Protein AF-A0A8W8IVG1-F1 (afdb_monomer_lite)

Structure (mmCIF, N/CA/C/O backbone):
data_AF-A0A8W8IVG1-F1
#
_entry.id   AF-A0A8W8IVG1-F1
#
loop_
_atom_site.group_PDB
_atom_site.id
_atom_site.type_symbol
_atom_site.label_atom_id
_atom_site.label_alt_id
_atom_site.label_comp_id
_atom_site.label_asym_id
_atom_site.label_entity_id
_atom_site.label_seq_id
_atom_site.pdbx_PDB_ins_code
_atom_site.Cartn_x
_atom_site.Cartn_y
_atom_site.Cartn_z
_atom_site.occupancy
_atom_site.B_iso_or_equiv
_atom_site.auth_seq_id
_atom_site.auth_comp_id
_atom_site.auth_asym_id
_atom_site.auth_atom_id
_atom_site.pdbx_PDB_model_num
ATOM 1 N N . GLY A 1 1 ? -0.019 6.894 -4.053 1.00 96.25 1 GLY A N 1
ATOM 2 C CA . GLY A 1 1 ? -1.453 6.599 -3.892 1.00 96.25 1 GLY A CA 1
ATOM 3 C C . GLY A 1 1 ? -1.809 6.572 -2.424 1.00 96.25 1 GLY A C 1
ATOM 4 O O . GLY A 1 1 ? -0.903 6.487 -1.601 1.00 96.25 1 GLY A O 1
ATOM 5 N N . ILE A 1 2 ? -3.100 6.654 -2.119 1.00 97.69 2 ILE A N 1
ATOM 6 C CA . ILE A 1 2 ? -3.646 6.646 -0.759 1.00 97.69 2 ILE A CA 1
ATOM 7 C C . ILE A 1 2 ? -4.943 5.828 -0.743 1.00 97.69 2 ILE A C 1
ATOM 9 O O . ILE A 1 2 ? -5.708 5.897 -1.705 1.00 97.69 2 ILE A O 1
ATOM 13 N N . CYS A 1 3 ? -5.183 5.063 0.317 1.00 97.81 3 CYS A N 1
ATOM 14 C CA . CYS A 1 3 ? -6.478 4.441 0.600 1.00 97.81 3 CYS A CA 1
ATOM 15 C C . CYS A 1 3 ? -6.685 4.316 2.114 1.00 97.81 3 CYS A C 1
ATOM 17 O O . CYS A 1 3 ? -5.770 4.593 2.889 1.00 97.81 3 CYS A O 1
ATOM 19 N N . THR A 1 4 ? -7.866 3.873 2.535 1.00 96.94 4 THR A N 1
ATOM 20 C CA . THR A 1 4 ? -8.169 3.581 3.941 1.00 96.94 4 THR A CA 1
ATOM 21 C C . THR A 1 4 ? -8.599 2.133 4.110 1.00 96.94 4 THR A C 1
ATOM 23 O O . THR A 1 4 ? -9.186 1.559 3.193 1.00 96.94 4 THR A O 1
ATOM 26 N N . ASP A 1 5 ? -8.327 1.545 5.272 1.00 94.88 5 ASP A N 1
ATOM 27 C CA . ASP A 1 5 ? -8.946 0.279 5.669 1.00 94.88 5 ASP A CA 1
ATOM 28 C C . ASP A 1 5 ? -10.345 0.484 6.287 1.00 94.88 5 ASP A C 1
ATOM 30 O O . ASP A 1 5 ? -10.859 1.603 6.361 1.00 94.88 5 ASP A O 1
ATOM 34 N N . LYS A 1 6 ? -10.978 -0.609 6.735 1.00 92.88 6 LYS A N 1
ATOM 35 C CA . LYS A 1 6 ? -12.332 -0.589 7.318 1.00 92.88 6 LYS A CA 1
ATOM 36 C C . LYS A 1 6 ? -12.428 0.117 8.675 1.00 92.88 6 LYS A C 1
ATOM 38 O O . LYS A 1 6 ? -13.535 0.455 9.080 1.00 92.88 6 LYS A O 1
ATOM 43 N N . VAL A 1 7 ? -11.314 0.308 9.385 1.00 92.75 7 VAL A N 1
ATOM 44 C CA . VAL A 1 7 ? -11.287 0.987 10.694 1.00 92.75 7 VAL A CA 1
ATOM 45 C C . VAL A 1 7 ? -10.750 2.419 10.599 1.00 92.75 7 VAL A C 1
ATOM 47 O O . VAL A 1 7 ? -10.695 3.116 11.607 1.00 92.75 7 VAL A O 1
ATOM 50 N N . GLY A 1 8 ? -10.407 2.875 9.392 1.00 94.81 8 GLY A N 1
ATOM 51 C CA . GLY A 1 8 ? -9.988 4.245 9.111 1.00 94.81 8 GLY A CA 1
ATOM 52 C C . GLY A 1 8 ? -8.476 4.465 9.110 1.00 94.81 8 GLY A C 1
ATOM 53 O O . GLY A 1 8 ? -8.051 5.610 8.990 1.00 94.81 8 GLY A O 1
ATOM 54 N N . ASN A 1 9 ? -7.655 3.413 9.200 1.00 96.94 9 ASN A N 1
ATOM 55 C CA . ASN A 1 9 ? -6.211 3.572 9.036 1.00 96.94 9 ASN A CA 1
ATOM 56 C C . ASN A 1 9 ? -5.902 4.023 7.609 1.00 96.94 9 ASN A C 1
ATOM 58 O O . ASN A 1 9 ? -6.422 3.457 6.643 1.00 96.94 9 ASN A O 1
ATOM 62 N N . ILE A 1 10 ? -5.017 5.005 7.471 1.00 97.94 10 ILE A N 1
ATOM 63 C CA . ILE A 1 10 ? -4.630 5.576 6.183 1.00 97.94 10 ILE A CA 1
ATOM 64 C C . ILE A 1 10 ? -3.381 4.851 5.681 1.00 97.94 10 ILE A C 1
ATOM 66 O O . ILE A 1 10 ? -2.352 4.823 6.353 1.00 97.94 10 ILE A O 1
ATOM 70 N N . LEU A 1 11 ? -3.444 4.288 4.476 1.00 97.69 11 LEU A N 1
ATOM 71 C CA . LEU A 1 11 ? -2.314 3.637 3.821 1.00 97.69 11 LEU A CA 1
ATOM 72 C C . LEU A 1 11 ? -1.783 4.515 2.684 1.00 97.69 11 LEU A C 1
ATOM 74 O O . LEU A 1 11 ? -2.547 4.918 1.807 1.00 97.69 11 LEU A O 1
ATOM 78 N N . VAL A 1 12 ? -0.476 4.789 2.665 1.00 98.12 12 VAL A N 1
ATOM 79 C CA . VAL A 1 12 ? 0.150 5.722 1.708 1.00 98.12 12 VAL A CA 1
ATOM 80 C C . VAL A 1 12 ? 1.340 5.076 1.002 1.00 98.12 12 VAL A C 1
ATOM 82 O O . VAL A 1 12 ? 2.231 4.529 1.653 1.00 98.12 12 VAL A O 1
ATOM 85 N N . CYS A 1 13 ? 1.397 5.173 -0.332 1.00 97.56 13 CYS A N 1
ATOM 86 C CA . CYS A 1 13 ? 2.617 4.842 -1.076 1.00 97.56 13 CYS A CA 1
ATOM 87 C C . CYS A 1 13 ? 3.688 5.912 -0.857 1.00 97.56 13 CYS A C 1
ATOM 89 O O . CYS A 1 13 ? 3.485 7.072 -1.213 1.00 97.56 13 CYS A O 1
ATOM 91 N N . ASP A 1 14 ? 4.860 5.487 -0.410 1.00 95.81 14 ASP A N 1
ATOM 92 C CA . ASP A 1 14 ? 6.094 6.258 -0.409 1.00 95.81 14 ASP A CA 1
ATOM 93 C C . ASP A 1 14 ? 7.040 5.662 -1.456 1.00 95.81 14 ASP A C 1
ATOM 95 O O . ASP A 1 14 ? 7.624 4.591 -1.270 1.00 95.81 14 ASP A O 1
ATOM 99 N N . ASN A 1 15 ? 7.157 6.345 -2.592 1.00 92.81 15 ASN A N 1
ATOM 100 C CA . ASN A 1 15 ? 7.971 5.913 -3.725 1.00 92.81 15 ASN A CA 1
ATOM 101 C C . ASN A 1 15 ? 9.407 6.465 -3.694 1.00 92.81 15 ASN A C 1
ATOM 103 O O . ASN A 1 15 ? 10.094 6.411 -4.714 1.00 92.81 15 ASN A O 1
ATOM 107 N N . GLN A 1 16 ? 9.876 6.964 -2.544 1.00 89.19 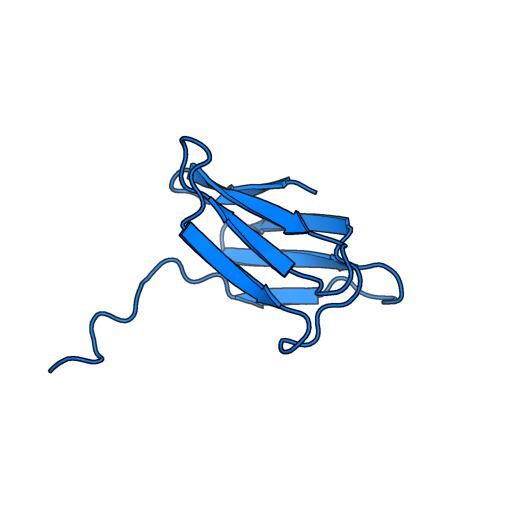16 GLN A N 1
ATOM 108 C CA . GLN A 1 16 ? 11.266 7.388 -2.360 1.00 89.19 16 GLN A CA 1
ATOM 109 C C . GLN A 1 16 ? 12.228 6.192 -2.321 1.00 89.19 16 GLN A C 1
ATOM 111 O O . GLN A 1 16 ? 11.806 5.041 -2.359 1.00 89.19 16 GLN A O 1
ATOM 116 N N . CYS A 1 17 ? 13.536 6.438 -2.180 1.00 83.94 17 CYS A N 1
ATOM 117 C CA . CYS A 1 17 ? 14.615 5.439 -2.298 1.00 83.94 17 CYS A CA 1
ATOM 118 C C . CYS A 1 17 ? 14.441 4.128 -1.501 1.00 83.94 17 CYS A C 1
ATOM 120 O O . CYS A 1 17 ? 15.133 3.145 -1.769 1.00 83.94 17 CYS A O 1
ATOM 122 N N . LYS A 1 18 ? 13.580 4.113 -0.480 1.00 89.25 18 LYS A N 1
ATOM 123 C CA . LYS A 1 18 ? 13.332 2.952 0.381 1.00 89.25 18 LYS A CA 1
ATOM 124 C C . LYS A 1 18 ? 12.044 2.193 0.072 1.00 89.25 18 LYS A C 1
ATOM 126 O O . LYS A 1 18 ? 11.855 1.172 0.718 1.00 89.25 18 LYS A O 1
ATOM 131 N N . TYR A 1 19 ? 11.228 2.676 -0.871 1.00 95.50 19 TYR A N 1
ATOM 132 C CA . TYR A 1 19 ? 9.938 2.133 -1.319 1.00 95.50 19 TYR A CA 1
ATOM 133 C C . TYR A 1 19 ? 9.111 1.539 -0.183 1.00 95.50 19 TYR A C 1
ATOM 135 O O . TYR A 1 19 ? 9.339 0.406 0.230 1.00 95.50 19 TYR A O 1
ATOM 143 N N . ARG A 1 20 ? 8.151 2.297 0.341 1.00 97.06 20 ARG A N 1
ATOM 144 C CA . ARG A 1 20 ? 7.386 1.882 1.519 1.00 97.06 20 ARG A CA 1
ATOM 145 C C . ARG A 1 20 ? 5.897 2.075 1.327 1.00 97.06 20 ARG A C 1
ATOM 147 O O . ARG A 1 20 ? 5.463 2.932 0.564 1.00 97.06 20 ARG A O 1
ATOM 154 N N . ILE A 1 21 ? 5.127 1.304 2.081 1.00 97.56 21 ILE A N 1
ATOM 155 C CA . ILE A 1 21 ? 3.725 1.598 2.360 1.00 97.56 21 ILE A CA 1
ATOM 156 C C . ILE A 1 21 ? 3.645 2.038 3.817 1.00 97.56 21 ILE A C 1
ATOM 158 O O . ILE A 1 21 ? 3.948 1.260 4.722 1.00 97.56 21 ILE A O 1
ATOM 162 N N . HIS A 1 22 ? 3.294 3.300 4.041 1.00 97.12 22 HIS A N 1
ATOM 163 C CA . HIS A 1 22 ? 3.075 3.844 5.380 1.00 97.12 22 HIS A CA 1
ATOM 164 C C . HIS A 1 22 ? 1.663 3.505 5.830 1.00 97.12 22 HIS A C 1
ATOM 166 O O . HIS A 1 22 ? 0.743 3.517 5.015 1.00 97.12 22 HIS A O 1
ATOM 172 N N . MET A 1 23 ? 1.506 3.243 7.121 1.00 97.19 23 MET A N 1
ATOM 173 C CA . MET A 1 23 ? 0.222 3.172 7.795 1.00 97.19 23 MET A CA 1
ATOM 174 C C . MET A 1 23 ? 0.163 4.298 8.820 1.00 97.19 23 MET A C 1
ATOM 176 O O . MET A 1 23 ? 1.051 4.415 9.669 1.00 97.19 23 MET A O 1
ATOM 180 N N . LEU A 1 24 ? -0.872 5.117 8.713 1.00 97.81 24 LEU A N 1
ATOM 181 C CA . LEU A 1 24 ? -1.189 6.196 9.633 1.00 97.81 24 LEU A CA 1
ATOM 182 C C . LEU A 1 24 ? -2.516 5.879 10.324 1.00 97.81 24 LEU A C 1
ATOM 184 O O . LEU A 1 24 ? -3.330 5.118 9.791 1.00 97.81 24 LEU A O 1
ATOM 188 N N . ASP A 1 25 ? -2.730 6.464 11.491 1.00 97.00 25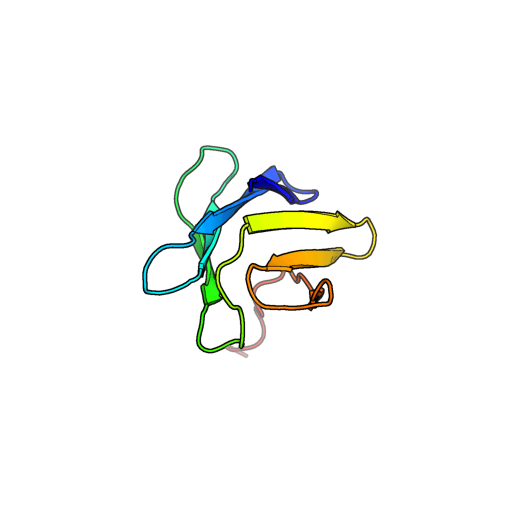 ASP A N 1
ATOM 189 C CA . ASP A 1 25 ? -4.040 6.460 12.131 1.00 97.00 25 ASP A CA 1
ATOM 190 C C . ASP A 1 25 ? -5.016 7.410 11.397 1.00 97.00 25 ASP A C 1
ATOM 192 O O . ASP A 1 25 ? -4.612 8.099 10.448 1.00 97.00 25 ASP A O 1
ATOM 196 N N . PRO A 1 26 ? -6.305 7.448 11.786 1.00 97.12 26 PR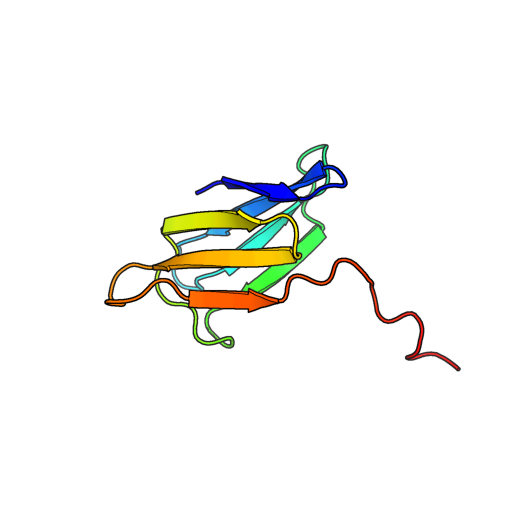O A N 1
ATOM 197 C CA . PRO A 1 26 ? -7.285 8.333 11.156 1.00 97.12 26 PRO A CA 1
ATOM 198 C C . PRO A 1 26 ? -6.948 9.830 11.246 1.00 97.12 26 PRO A C 1
ATOM 200 O O . PRO A 1 26 ? -7.411 10.601 10.406 1.00 97.12 26 PRO A O 1
ATOM 203 N N . ASP A 1 27 ? -6.127 10.238 12.218 1.00 97.62 27 ASP A N 1
ATOM 204 C CA . ASP A 1 27 ? -5.673 11.621 12.398 1.00 97.62 27 ASP A CA 1
ATOM 205 C C . ASP A 1 27 ? -4.402 11.933 11.579 1.00 97.62 27 ASP A C 1
ATOM 207 O O . ASP A 1 27 ? -3.903 13.062 11.577 1.00 97.62 27 ASP A O 1
ATOM 211 N N . GLY A 1 28 ? -3.879 10.951 10.838 1.00 97.25 28 GLY A N 1
ATOM 212 C CA . GLY A 1 28 ? -2.688 11.084 10.003 1.00 97.25 28 GLY A CA 1
ATOM 213 C C . GLY A 1 28 ? -1.372 10.917 10.765 1.00 97.25 28 GLY A C 1
ATOM 214 O O . GLY A 1 28 ? -0.306 11.184 10.202 1.00 97.25 28 GLY A O 1
ATOM 215 N N . VAL A 1 29 ? -1.406 10.457 12.017 1.00 98.19 29 VAL A N 1
ATOM 216 C CA . VAL A 1 29 ? -0.202 10.155 12.795 1.00 98.19 29 VAL A CA 1
ATOM 217 C C . VAL A 1 29 ? 0.408 8.852 12.298 1.00 98.19 29 VAL A C 1
ATOM 219 O O . VAL A 1 29 ? -0.268 7.842 12.120 1.00 98.19 29 VAL A O 1
ATOM 222 N N . PHE A 1 30 ? 1.722 8.859 12.084 1.00 97.25 30 PHE A N 1
ATOM 223 C CA . PHE A 1 30 ? 2.450 7.671 11.659 1.00 97.25 30 PHE A CA 1
ATOM 224 C C . PHE A 1 30 ? 2.369 6.546 12.699 1.00 97.25 30 PHE A C 1
ATOM 226 O O . PHE A 1 30 ? 2.780 6.727 13.843 1.00 97.25 30 PHE A O 1
ATOM 233 N N . LEU A 1 31 ? 1.912 5.366 12.268 1.00 95.62 31 LEU A N 1
ATOM 234 C CA . LEU A 1 31 ? 1.867 4.160 13.094 1.00 95.62 31 LEU A CA 1
ATOM 235 C C . LEU A 1 31 ? 3.049 3.238 12.797 1.00 95.62 31 LEU A C 1
ATOM 237 O O . LEU A 1 31 ? 3.809 2.880 13.695 1.00 95.62 31 LEU A O 1
ATOM 241 N N . ARG A 1 32 ? 3.193 2.812 11.537 1.00 95.31 32 ARG A N 1
ATOM 242 C CA . ARG A 1 32 ? 4.251 1.882 11.111 1.00 95.31 32 ARG A CA 1
ATOM 243 C C . ARG A 1 32 ? 4.427 1.851 9.599 1.00 95.31 32 ARG A C 1
ATOM 245 O O . ARG A 1 32 ? 3.556 2.271 8.840 1.00 95.31 32 ARG A O 1
ATOM 252 N N . PHE A 1 33 ? 5.533 1.261 9.155 1.00 95.19 33 PHE A N 1
ATOM 253 C CA . PHE A 1 33 ? 5.642 0.764 7.786 1.00 95.19 33 PHE A CA 1
ATOM 254 C C . PHE A 1 33 ? 4.952 -0.595 7.693 1.00 95.19 33 PHE A C 1
ATOM 256 O O . PHE A 1 33 ? 5.217 -1.481 8.501 1.00 95.19 33 PHE A O 1
ATOM 263 N N . LEU A 1 34 ? 4.053 -0.737 6.726 1.00 94.81 34 LEU A N 1
ATOM 264 C CA . LEU A 1 34 ? 3.331 -1.979 6.469 1.00 94.81 34 LEU A CA 1
ATOM 265 C C . LEU A 1 34 ? 4.109 -2.900 5.526 1.00 94.81 34 LEU A C 1
ATOM 267 O O . LEU A 1 34 ? 4.150 -4.104 5.741 1.00 94.81 34 LEU A O 1
ATOM 271 N N . LEU A 1 35 ? 4.697 -2.316 4.481 1.00 95.81 35 LEU A N 1
ATOM 272 C CA . LEU A 1 35 ? 5.553 -2.985 3.505 1.00 95.81 35 LEU A CA 1
ATOM 273 C C . LEU A 1 35 ? 6.739 -2.080 3.179 1.00 95.81 35 LEU A C 1
ATOM 275 O O . LEU A 1 35 ? 6.651 -0.849 3.264 1.00 95.81 35 LEU A O 1
ATOM 279 N N . SER A 1 36 ? 7.828 -2.695 2.755 1.00 95.06 36 SER A N 1
ATOM 280 C CA . SER A 1 36 ? 9.087 -2.060 2.400 1.00 95.06 36 SER A CA 1
ATOM 281 C C . SER A 1 36 ? 9.715 -2.736 1.183 1.00 95.06 36 SER A C 1
ATOM 283 O O . SER A 1 36 ? 9.289 -3.815 0.770 1.00 95.06 36 SER A O 1
ATOM 285 N N . LYS A 1 37 ? 10.770 -2.137 0.620 1.00 94.44 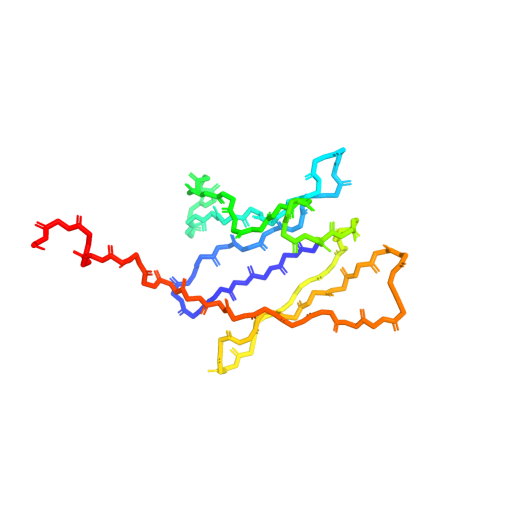37 LYS A N 1
ATOM 286 C CA . LYS A 1 37 ? 11.563 -2.748 -0.457 1.00 94.44 37 LYS A CA 1
ATOM 287 C C . LYS A 1 37 ? 12.000 -4.190 -0.147 1.00 94.44 37 LYS A C 1
ATOM 289 O O . LYS A 1 37 ? 12.096 -4.992 -1.074 1.00 94.44 37 LYS A O 1
ATOM 294 N N . ASP A 1 38 ? 12.229 -4.515 1.124 1.00 94.38 38 ASP A N 1
ATOM 295 C CA . ASP A 1 38 ? 12.661 -5.849 1.557 1.00 94.38 38 ASP A CA 1
ATOM 296 C C . ASP A 1 38 ? 11.536 -6.896 1.422 1.00 94.38 38 ASP A C 1
ATOM 298 O O . ASP A 1 38 ? 11.814 -8.075 1.222 1.00 94.38 38 ASP A O 1
ATOM 302 N N . ASP A 1 39 ? 10.272 -6.458 1.384 1.00 94.00 39 ASP A N 1
ATOM 303 C CA . ASP A 1 39 ? 9.089 -7.276 1.067 1.00 94.00 39 ASP A CA 1
ATOM 304 C C . ASP A 1 39 ? 8.867 -7.433 -0.452 1.00 94.00 39 ASP A C 1
ATOM 306 O O . ASP A 1 39 ? 7.827 -7.909 -0.914 1.00 94.00 39 ASP A O 1
ATOM 310 N N . GLY A 1 40 ? 9.833 -6.993 -1.264 1.00 93.00 40 GLY A N 1
ATOM 311 C CA . GLY A 1 40 ? 9.808 -7.133 -2.716 1.00 93.00 40 GLY A CA 1
ATOM 312 C C . GLY A 1 40 ? 8.924 -6.116 -3.440 1.00 93.00 40 GLY A C 1
ATOM 313 O O . GLY A 1 40 ? 8.593 -6.335 -4.613 1.00 93.00 40 GLY A O 1
ATOM 314 N N . ILE A 1 41 ? 8.531 -5.011 -2.791 1.00 95.06 41 ILE A N 1
ATOM 315 C CA . ILE A 1 41 ? 7.837 -3.919 -3.488 1.00 95.06 41 ILE A CA 1
ATOM 316 C C . ILE A 1 41 ? 8.812 -3.031 -4.267 1.00 95.06 41 ILE A C 1
ATOM 318 O O . ILE A 1 41 ? 9.939 -2.774 -3.839 1.00 95.06 41 ILE A O 1
ATOM 322 N N . LEU A 1 42 ? 8.358 -2.537 -5.417 1.00 95.31 42 LEU A N 1
ATOM 323 C CA . LEU A 1 42 ? 9.145 -1.708 -6.325 1.00 95.31 42 LEU A CA 1
ATOM 324 C C . LEU A 1 42 ? 8.349 -0.466 -6.713 1.00 95.31 42 LEU A C 1
ATOM 326 O O . LEU A 1 42 ? 7.307 -0.590 -7.340 1.00 95.31 42 LEU A O 1
ATOM 330 N N . GLU A 1 43 ? 8.832 0.721 -6.342 1.00 95.69 43 GLU A N 1
ATOM 331 C CA . GLU A 1 43 ? 8.259 2.004 -6.784 1.00 95.69 43 GLU A CA 1
ATOM 332 C C . GLU A 1 43 ? 6.715 2.051 -6.716 1.00 95.69 43 GLU A C 1
ATOM 334 O O . GLU A 1 43 ? 6.045 2.173 -7.748 1.00 95.69 43 GLU A O 1
ATOM 339 N N . PRO A 1 44 ? 6.125 1.905 -5.514 1.00 97.12 44 PRO A N 1
ATOM 340 C CA . PRO A 1 44 ? 4.677 1.831 -5.348 1.00 97.12 44 PRO A CA 1
ATOM 341 C C . PRO A 1 44 ? 4.007 3.138 -5.791 1.00 97.12 44 PRO A C 1
ATOM 343 O O . PRO A 1 44 ? 4.394 4.221 -5.356 1.00 97.12 44 PRO A O 1
ATOM 346 N N . LEU A 1 45 ? 2.983 3.052 -6.641 1.00 96.81 45 LEU A N 1
ATOM 347 C CA . LEU A 1 45 ? 2.304 4.226 -7.207 1.00 96.81 45 LEU A CA 1
ATOM 348 C C . LEU A 1 45 ? 0.868 4.380 -6.701 1.00 96.81 45 LEU A C 1
ATOM 350 O O . LEU A 1 45 ? 0.424 5.495 -6.410 1.00 96.81 45 LEU A O 1
ATOM 354 N N . GLY A 1 46 ? 0.145 3.272 -6.565 1.00 97.31 46 GLY A N 1
ATOM 355 C CA . GLY A 1 46 ? -1.261 3.247 -6.176 1.00 97.31 46 GLY A CA 1
ATOM 356 C C . GLY A 1 46 ? -1.602 1.980 -5.410 1.00 97.31 46 GLY A C 1
ATOM 357 O O . GLY A 1 46 ? -0.967 0.947 -5.616 1.00 97.31 46 GLY A O 1
ATOM 358 N N . LEU A 1 47 ? -2.596 2.077 -4.532 1.00 98.00 47 LEU A N 1
ATOM 359 C CA . LEU A 1 47 ? -3.076 0.957 -3.740 1.00 98.00 47 LEU A CA 1
ATOM 360 C C . LEU A 1 47 ? -4.583 1.052 -3.497 1.00 98.00 47 LEU A C 1
ATOM 362 O O . LEU A 1 47 ? -5.135 2.152 -3.472 1.00 98.00 47 LEU A O 1
ATOM 366 N N . CYS A 1 48 ? -5.2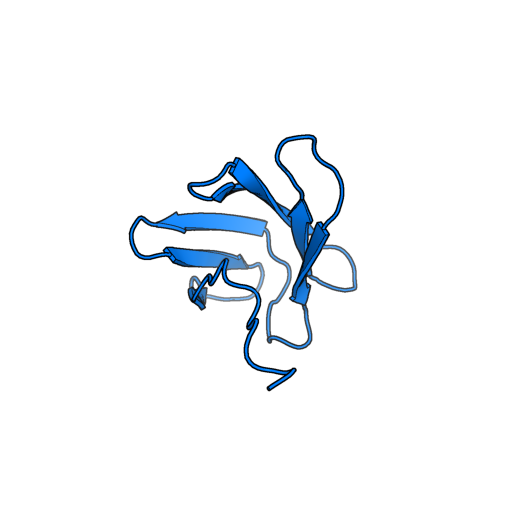18 -0.095 -3.287 1.00 97.75 48 CYS A N 1
ATOM 367 C CA . CYS A 1 48 ? -6.551 -0.193 -2.705 1.00 97.75 48 CYS A CA 1
ATOM 368 C C . CYS A 1 48 ? -6.658 -1.457 -1.848 1.00 97.75 48 CYS A C 1
ATOM 370 O O . CYS A 1 48 ? -5.874 -2.397 -2.002 1.00 97.75 48 CYS A O 1
ATOM 372 N N . ILE A 1 49 ? -7.629 -1.469 -0.941 1.00 97.00 49 ILE A N 1
ATOM 373 C CA . ILE A 1 49 ? -7.977 -2.638 -0.143 1.00 97.00 49 ILE A CA 1
ATOM 374 C C . ILE A 1 49 ? -9.378 -3.111 -0.527 1.00 97.00 49 ILE A C 1
ATOM 376 O O . ILE A 1 49 ? -10.267 -2.288 -0.742 1.00 97.00 49 ILE A O 1
ATOM 380 N N . ASP A 1 50 ? -9.562 -4.423 -0.647 1.00 95.69 50 ASP A N 1
ATOM 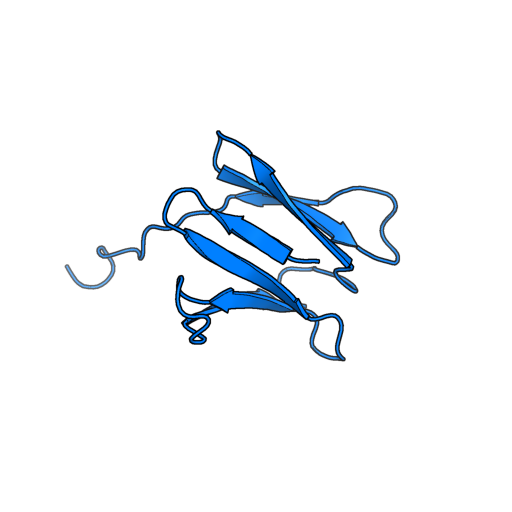381 C CA . ASP A 1 50 ? -10.878 -5.017 -0.885 1.00 95.69 50 ASP A CA 1
ATOM 382 C C . ASP A 1 50 ? -11.546 -5.512 0.406 1.00 95.69 50 ASP A C 1
ATOM 384 O O . ASP A 1 50 ? -10.967 -5.509 1.495 1.00 95.69 50 ASP A O 1
ATOM 388 N N . ASP A 1 51 ? -12.788 -5.981 0.284 1.00 93.44 51 ASP A N 1
ATOM 389 C CA . ASP A 1 51 ? -13.566 -6.456 1.425 1.00 93.44 51 ASP A CA 1
ATOM 390 C C . ASP A 1 51 ? -13.016 -7.715 2.102 1.00 93.44 51 ASP A C 1
ATOM 392 O O . ASP A 1 51 ? -13.390 -8.004 3.243 1.00 93.44 51 ASP A O 1
ATOM 396 N N . CYS A 1 52 ? -12.113 -8.429 1.431 1.00 93.69 52 CYS A N 1
ATOM 397 C CA . CYS A 1 52 ? -11.442 -9.627 1.918 1.00 93.69 52 CYS A CA 1
ATOM 398 C C . CYS A 1 52 ? -10.055 -9.324 2.510 1.00 93.69 52 CYS A C 1
ATOM 400 O O . CYS A 1 52 ? -9.258 -10.252 2.709 1.00 93.69 52 CYS A O 1
ATOM 402 N N . ASN A 1 53 ? -9.757 -8.049 2.781 1.00 92.50 53 ASN A N 1
ATOM 403 C CA . ASN A 1 53 ? -8.469 -7.566 3.267 1.00 92.50 53 ASN A CA 1
ATOM 404 C C . ASN A 1 53 ? -7.289 -7.955 2.356 1.00 92.50 53 ASN A C 1
ATOM 406 O O . ASN A 1 53 ? -6.194 -8.278 2.827 1.00 92.50 53 ASN A O 1
ATOM 410 N N . ASN A 1 54 ? -7.495 -7.966 1.040 1.00 96.38 54 ASN A N 1
ATOM 411 C CA . ASN A 1 54 ? -6.379 -7.969 0.106 1.00 96.38 54 ASN A CA 1
ATOM 412 C C . ASN A 1 54 ? -5.956 -6.530 -0.177 1.00 96.38 54 ASN A C 1
ATOM 414 O O . ASN A 1 54 ? -6.773 -5.704 -0.581 1.00 96.38 54 ASN A O 1
ATOM 418 N N . LEU A 1 55 ? -4.669 -6.254 -0.000 1.00 97.25 55 LEU A N 1
ATOM 419 C CA . LEU A 1 55 ? -4.024 -5.023 -0.424 1.00 97.25 55 LEU A CA 1
ATOM 420 C C . LEU A 1 55 ? -3.498 -5.205 -1.849 1.00 97.25 55 LEU A C 1
ATOM 422 O O . LEU A 1 55 ? -2.531 -5.935 -2.079 1.00 97.25 55 LEU A O 1
ATOM 426 N N . TRP A 1 56 ? -4.128 -4.518 -2.793 1.00 98.31 56 TRP A N 1
ATOM 427 C CA . TRP A 1 56 ? -3.744 -4.485 -4.198 1.00 98.31 56 TRP A CA 1
ATOM 428 C C . TRP A 1 56 ? -2.771 -3.336 -4.423 1.00 98.31 56 TRP A C 1
ATOM 430 O O . TRP A 1 56 ? -3.057 -2.202 -4.039 1.00 98.31 56 TRP A O 1
ATOM 440 N N . LEU A 1 57 ? -1.624 -3.615 -5.041 1.00 98.25 57 LEU A N 1
ATOM 441 C CA . LEU A 1 57 ? -0.537 -2.651 -5.176 1.00 98.25 57 LEU A CA 1
ATOM 442 C C . LEU A 1 57 ? -0.050 -2.529 -6.624 1.00 98.25 57 LEU A C 1
ATOM 444 O O . LEU A 1 57 ? 0.567 -3.446 -7.179 1.00 98.25 57 LEU A O 1
ATOM 448 N N . GLY A 1 58 ? -0.274 -1.348 -7.201 1.00 98.06 58 GLY A N 1
ATOM 449 C CA . GLY A 1 58 ? 0.302 -0.921 -8.472 1.00 98.06 58 GLY A CA 1
ATOM 450 C C . GLY A 1 58 ? 1.716 -0.373 -8.279 1.00 98.06 58 GLY A C 1
ATOM 451 O O . GLY A 1 58 ? 1.960 0.464 -7.406 1.00 98.06 58 GLY A O 1
ATOM 452 N N . GLN A 1 59 ? 2.651 -0.845 -9.098 1.00 96.69 59 GLN A N 1
ATOM 453 C CA . GLN A 1 59 ? 4.089 -0.615 -8.953 1.00 96.69 59 GLN A CA 1
ATOM 454 C C . GLN A 1 59 ? 4.701 -0.267 -10.303 1.00 96.69 59 GLN A C 1
ATOM 456 O O . GLN A 1 59 ? 4.385 -0.907 -11.307 1.00 96.69 59 GLN A O 1
ATOM 461 N N . ARG A 1 60 ? 5.595 0.724 -10.339 1.00 95.38 60 ARG A N 1
ATOM 462 C CA . ARG A 1 60 ? 6.365 0.998 -11.556 1.00 95.38 60 ARG A CA 1
ATOM 463 C C . ARG A 1 60 ? 7.395 -0.115 -11.760 1.00 95.38 60 ARG A C 1
ATOM 465 O O . ARG A 1 60 ? 8.019 -0.577 -10.811 1.00 95.38 60 ARG A O 1
ATOM 472 N N . GLY A 1 61 ? 7.551 -0.566 -13.003 1.00 89.62 61 GLY A N 1
ATOM 473 C CA . GLY A 1 61 ? 8.499 -1.629 -13.354 1.00 89.62 61 GLY A CA 1
ATOM 474 C C . GLY A 1 61 ? 8.006 -3.057 -13.099 1.00 89.62 61 GLY A C 1
ATOM 475 O O . GLY A 1 61 ? 8.764 -3.993 -13.334 1.00 89.62 61 GLY A O 1
ATOM 476 N N . LYS A 1 62 ? 6.753 -3.248 -12.661 1.00 93.19 62 LYS A N 1
ATOM 477 C CA . LYS A 1 62 ? 6.084 -4.558 -12.675 1.00 93.19 62 LYS A CA 1
ATOM 478 C C . LYS A 1 62 ? 4.967 -4.571 -13.712 1.00 93.19 62 LYS A C 1
ATOM 480 O O . LYS A 1 62 ? 4.238 -3.596 -13.857 1.00 93.19 62 LYS A O 1
ATOM 485 N N . GLU A 1 63 ? 4.821 -5.699 -14.399 1.00 94.50 63 GLU A N 1
ATOM 486 C CA . GLU A 1 63 ? 3.773 -5.914 -15.411 1.00 94.50 63 GLU A CA 1
ATOM 487 C C . GLU A 1 63 ? 2.436 -6.365 -14.800 1.00 94.50 63 GLU A C 1
ATOM 489 O O . GLU A 1 63 ? 1.422 -6.441 -15.487 1.00 94.50 63 GLU A O 1
ATOM 494 N N . PHE A 1 64 ? 2.422 -6.660 -13.498 1.00 94.38 64 PHE A N 1
ATOM 495 C CA . PHE A 1 64 ? 1.261 -7.155 -12.770 1.00 94.38 64 PHE A CA 1
ATOM 496 C C . PHE A 1 64 ? 1.015 -6.360 -11.486 1.00 94.38 64 PHE A C 1
ATOM 498 O O . PHE A 1 64 ? 1.929 -5.793 -10.879 1.00 94.38 64 PHE A O 1
ATOM 505 N N . VAL A 1 65 ? -0.239 -6.375 -11.037 1.00 97.12 65 VAL A N 1
ATOM 506 C CA . VAL A 1 65 ? -0.637 -5.862 -9.724 1.00 97.12 65 VAL A CA 1
ATOM 507 C C . VAL A 1 65 ? -0.273 -6.904 -8.671 1.00 97.12 65 VAL A C 1
ATOM 509 O O . VAL A 1 65 ? -0.639 -8.071 -8.793 1.00 97.12 65 VAL A O 1
ATOM 512 N N . SER A 1 66 ? 0.476 -6.503 -7.643 1.00 97.06 66 SER A N 1
ATOM 513 C CA . SER A 1 66 ? 0.786 -7.398 -6.521 1.00 97.06 66 SER A CA 1
ATOM 514 C C . SER A 1 66 ? -0.362 -7.410 -5.518 1.00 97.06 66 SER A C 1
ATOM 516 O O . SER A 1 66 ? -1.020 -6.389 -5.325 1.00 97.06 66 SER A O 1
ATOM 518 N N . VAL A 1 67 ? -0.567 -8.551 -4.864 1.00 97.25 67 VAL A N 1
ATOM 519 C CA . VAL A 1 67 ? -1.609 -8.728 -3.850 1.00 97.25 67 VAL A CA 1
ATOM 520 C C . VAL A 1 67 ? -0.962 -9.201 -2.558 1.00 97.25 67 VAL A C 1
ATOM 522 O O . VAL A 1 67 ? -0.283 -10.226 -2.543 1.00 97.25 67 VAL A O 1
ATOM 525 N N . PHE A 1 68 ? -1.174 -8.453 -1.479 1.00 95.69 68 PHE A N 1
ATOM 526 C CA . PHE A 1 68 ? -0.699 -8.786 -0.138 1.00 95.69 68 PHE A CA 1
ATOM 527 C C . PHE A 1 68 ? -1.891 -9.015 0.780 1.00 95.69 68 PHE A C 1
ATOM 529 O O . PHE A 1 68 ? -2.920 -8.350 0.642 1.00 95.69 68 PHE A O 1
ATOM 536 N N . LYS A 1 69 ? -1.760 -9.917 1.756 1.00 93.75 69 LYS A N 1
ATOM 537 C CA . LYS A 1 69 ? -2.756 -9.995 2.825 1.00 93.75 69 LYS A CA 1
ATOM 538 C C . LYS A 1 69 ? -2.533 -8.892 3.844 1.00 93.75 69 LYS A C 1
ATOM 540 O O . LYS A 1 69 ? -1.454 -8.769 4.413 1.00 93.75 69 LYS A O 1
ATOM 545 N N . TYR A 1 70 ? -3.580 -8.104 4.060 1.00 91.94 70 TYR A N 1
ATOM 546 C CA . TYR A 1 70 ? -3.605 -7.042 5.045 1.00 91.94 70 TYR A CA 1
ATOM 547 C C . TYR A 1 70 ? -4.233 -7.554 6.339 1.00 91.94 70 TYR A C 1
ATOM 549 O O . TYR A 1 70 ? -5.435 -7.784 6.409 1.00 91.94 70 TYR A O 1
ATOM 557 N N . ASN A 1 71 ? -3.421 -7.729 7.378 1.00 82.69 71 ASN A N 1
ATOM 558 C CA . ASN A 1 71 ? -3.918 -8.088 8.700 1.00 82.69 71 ASN A CA 1
ATOM 559 C C . ASN A 1 71 ? -3.748 -6.894 9.638 1.00 82.69 71 ASN A C 1
ATOM 561 O O . ASN A 1 71 ? -2.642 -6.390 9.832 1.00 82.69 71 ASN A O 1
ATOM 565 N N . THR A 1 72 ? -4.855 -6.443 10.223 1.00 69.19 72 THR A N 1
ATOM 566 C CA . THR A 1 72 ? -4.870 -5.358 11.215 1.00 69.19 72 THR A CA 1
ATOM 567 C C . THR A 1 72 ? -4.499 -5.843 12.612 1.00 69.19 72 THR A C 1
ATOM 569 O O . THR A 1 72 ? -4.051 -5.042 13.430 1.00 69.19 72 THR A O 1
ATOM 572 N N . HIS A 1 73 ? -4.637 -7.144 12.883 1.00 59.66 73 HIS A N 1
ATOM 573 C CA . HIS A 1 73 ? -4.301 -7.721 14.177 1.00 59.66 73 HIS A CA 1
ATOM 574 C C . HIS A 1 73 ? -2.791 -7.662 14.418 1.00 59.66 73 HIS A C 1
ATOM 576 O O . HIS A 1 73 ? -1.998 -8.291 13.715 1.00 59.66 73 HIS A O 1
ATOM 582 N N . VAL A 1 74 ? -2.400 -6.920 15.452 1.00 55.19 74 VAL A N 1
ATOM 583 C CA . VAL A 1 74 ? -1.141 -7.168 16.149 1.00 55.19 74 VAL A CA 1
ATOM 584 C C . VAL A 1 74 ? -1.249 -8.589 16.706 1.00 55.19 74 VAL A C 1
ATOM 586 O O . VAL A 1 74 ? -2.252 -8.921 17.333 1.00 55.19 74 VAL A O 1
ATOM 589 N N . ASN A 1 75 ? -0.267 -9.453 16.446 1.00 43.19 75 ASN A N 1
ATOM 590 C CA . ASN A 1 75 ? -0.179 -10.730 17.151 1.00 43.19 75 ASN A CA 1
ATOM 591 C C . ASN A 1 75 ? 0.008 -10.428 18.647 1.00 43.19 75 ASN A C 1
ATOM 593 O O . ASN A 1 75 ? 1.127 -10.210 19.099 1.00 43.19 75 ASN A O 1
ATOM 597 N N . GLU A 1 76 ? -1.078 -10.435 19.418 1.00 44.75 76 GLU A N 1
ATOM 598 C CA . GLU A 1 76 ? -1.037 -10.403 20.888 1.00 44.75 76 GLU A CA 1
ATOM 599 C C . GLU A 1 76 ? -0.479 -11.721 21.474 1.00 44.75 76 GLU A C 1
ATOM 601 O O . GLU A 1 76 ? -0.229 -11.822 22.669 1.00 44.75 76 GLU A O 1
ATOM 606 N N . ASN A 1 77 ? -0.185 -12.717 20.629 1.00 40.19 77 ASN A N 1
ATOM 607 C CA . ASN A 1 77 ? 0.277 -14.052 21.022 1.00 40.19 77 ASN A CA 1
ATOM 608 C C . ASN A 1 77 ? 1.809 -14.239 21.035 1.00 40.19 77 ASN A C 1
ATOM 610 O O . ASN A 1 77 ? 2.282 -15.358 20.868 1.00 40.19 77 ASN A O 1
ATOM 614 N N . LEU A 1 78 ? 2.603 -13.180 21.215 1.00 41.59 78 LEU A N 1
ATOM 615 C CA . LEU A 1 78 ? 4.063 -13.300 21.409 1.00 41.59 78 LEU A CA 1
ATOM 616 C C . LEU A 1 78 ? 4.517 -13.089 22.868 1.00 41.59 78 LEU A C 1
ATOM 618 O O . LEU A 1 78 ? 5.718 -13.028 23.120 1.00 41.59 78 LEU A O 1
ATOM 622 N N . TYR A 1 79 ? 3.582 -13.031 23.826 1.00 44.50 79 TYR A N 1
ATOM 623 C CA . TYR A 1 79 ? 3.877 -12.838 25.257 1.00 44.50 79 TYR A CA 1
ATOM 624 C C . TYR A 1 79 ? 3.143 -13.802 26.217 1.00 44.50 79 TYR A C 1
ATOM 626 O O . TYR A 1 79 ? 2.988 -13.474 27.392 1.00 44.50 79 TYR A O 1
ATOM 634 N N . MET A 1 80 ? 2.715 -14.984 25.755 1.00 41.19 80 MET A N 1
ATOM 635 C CA . MET A 1 80 ? 2.202 -16.069 26.616 1.00 41.19 80 MET A CA 1
ATOM 636 C C . MET A 1 80 ? 3.061 -17.321 26.476 1.00 41.19 80 MET A C 1
ATOM 638 O O . MET A 1 80 ? 3.343 -17.696 25.315 1.00 41.19 80 MET A O 1
#

Sequence (80 aa):
GICTDKVGNILVCDNQCKYRIHMLDPDGVFLRFLLSKDDGILEPLGLCIDDCNNLWLGQRGKEFVSVFKYNTHVNENLYM

InterPro domains:
  IPR011042 Six-bladed beta-propeller, TolB-like [G3DSA:2.120.10.30] (1-78)

pLDDT: mean 90.12, std 15.3, range [40.19, 98.31]

Radius of gyration: 12.81 Å; chains: 1; bounding box: 28×28×42 Å

Organism: Magallana gigas (NCBI:txid29159)

Secondary structure (DSSP, 8-state):
-EEE-TT--EEEEE-STT-EEEEE-TT--EEEEEEEGGGT--SEEEEEE-TT-EEEEEETT-SS-EEEE------GGG--

Foldseek 3Di:
DWDADPQQWIWDFDQPPWTFIFTAHNVRHTDDTPDTVVNVAARWDDWDADPQQWIWTDHPPDPDIDTDRHDPDDPPPPPD